Protein AF-A0A4Q5KWT0-F1 (afdb_monomer_lite)

Secondary structure (DSSP, 8-state):
----HHHHHHHHHHHHHHHHHHHHH-THHHHHHHHHHHHHHHHHHHHHHHHTSGGG-SHHHHHHHHHHHHHHHHHHHHH--

Organism: NCBI:txid511998

pLDDT: mean 86.15, std 7.91, range [52.0, 94.19]

Structure (mmCIF, N/CA/C/O backbone):
data_AF-A0A4Q5KWT0-F1
#
_entry.id   AF-A0A4Q5KWT0-F1
#
loop_
_atom_site.group_PDB
_atom_site.id
_atom_site.type_symbol
_atom_site.label_atom_id
_atom_site.label_alt_id
_atom_site.label_comp_id
_atom_site.label_asym_id
_atom_site.label_entity_id
_atom_site.label_seq_id
_atom_site.pdbx_PDB_ins_code
_atom_site.Cartn_x
_atom_site.Cartn_y
_atom_site.Cartn_z
_atom_site.occupancy
_atom_site.B_iso_or_equiv
_atom_site.auth_seq_id
_atom_site.auth_comp_id
_atom_site.auth_asym_id
_atom_site.auth_atom_id
_atom_site.pdbx_PDB_model_num
ATOM 1 N N . MET A 1 1 ? -2.565 -1.139 -22.620 1.00 52.56 1 MET A N 1
ATOM 2 C CA . MET A 1 1 ? -2.937 0.116 -21.930 1.00 52.56 1 MET A CA 1
ATOM 3 C C . MET A 1 1 ? -1.743 0.540 -21.085 1.00 52.56 1 MET A C 1
ATOM 5 O O . MET A 1 1 ? -1.210 -0.317 -20.393 1.00 52.56 1 MET A O 1
ATOM 9 N N . LYS A 1 2 ? -1.250 1.779 -21.201 1.00 78.75 2 LYS A N 1
ATOM 10 C CA . LYS A 1 2 ? -0.120 2.251 -20.383 1.00 78.75 2 LYS A CA 1
ATOM 11 C C . LYS A 1 2 ? -0.678 2.676 -19.025 1.00 78.75 2 LYS A C 1
ATOM 13 O O . LYS A 1 2 ? -1.557 3.529 -18.988 1.00 78.75 2 LYS A O 1
ATOM 18 N N . ILE A 1 3 ? -0.237 2.034 -17.950 1.00 81.38 3 ILE A N 1
ATOM 19 C CA . ILE A 1 3 ? -0.666 2.375 -16.592 1.00 81.38 3 ILE A CA 1
ATOM 20 C C . ILE A 1 3 ? 0.046 3.666 -16.183 1.00 81.38 3 ILE A C 1
ATOM 22 O O . ILE A 1 3 ? 1.265 3.774 -16.330 1.00 81.38 3 ILE A O 1
ATOM 26 N N . ASP A 1 4 ? -0.713 4.651 -15.703 1.00 88.75 4 ASP A N 1
ATOM 27 C CA . ASP A 1 4 ? -0.155 5.864 -15.109 1.00 88.75 4 ASP A CA 1
ATOM 28 C C . ASP A 1 4 ? 0.168 5.599 -13.635 1.00 88.75 4 ASP A C 1
ATOM 30 O O . ASP A 1 4 ? -0.675 5.721 -12.743 1.00 88.75 4 ASP A O 1
ATOM 34 N N . TYR A 1 5 ? 1.408 5.180 -13.394 1.00 88.44 5 TYR A N 1
ATOM 35 C CA . TYR A 1 5 ? 1.893 4.837 -12.061 1.00 88.44 5 TYR A CA 1
ATOM 36 C C . TYR A 1 5 ? 1.943 6.043 -11.113 1.00 88.44 5 TYR A C 1
ATOM 38 O O . TYR A 1 5 ? 1.772 5.871 -9.908 1.00 88.44 5 TYR A O 1
ATOM 46 N N . VAL A 1 6 ? 2.134 7.260 -11.637 1.00 87.75 6 VAL A N 1
ATOM 47 C CA . VAL A 1 6 ? 2.139 8.487 -10.824 1.00 87.75 6 VAL A CA 1
ATOM 48 C C . VAL A 1 6 ? 0.727 8.808 -10.355 1.00 87.75 6 VAL A C 1
ATOM 50 O O . VAL A 1 6 ? 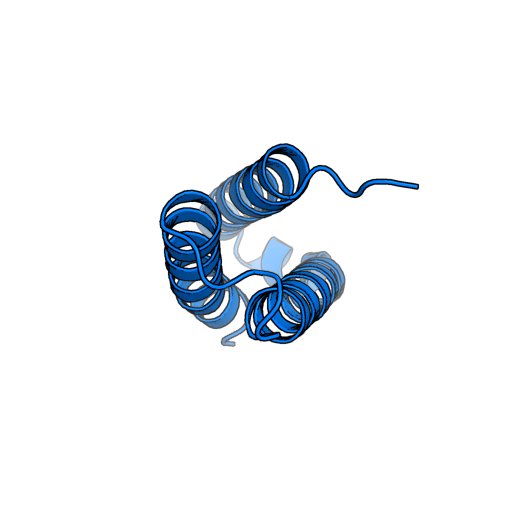0.513 9.118 -9.185 1.00 87.75 6 VAL A O 1
ATOM 53 N N . PHE A 1 7 ? -0.254 8.703 -11.248 1.00 89.56 7 PHE A N 1
ATOM 54 C CA . PHE A 1 7 ? -1.649 8.871 -10.867 1.00 89.56 7 PHE A CA 1
ATOM 55 C C . PHE A 1 7 ? -2.070 7.831 -9.822 1.00 89.56 7 PHE A C 1
ATOM 57 O O . PHE A 1 7 ? -2.648 8.185 -8.794 1.00 89.56 7 PHE A O 1
ATOM 64 N N . LEU A 1 8 ? -1.738 6.558 -10.057 1.00 89.06 8 LEU A N 1
ATOM 65 C CA . LEU A 1 8 ? -2.142 5.463 -9.180 1.00 89.06 8 LEU A CA 1
ATOM 66 C C . LEU A 1 8 ? -1.554 5.605 -7.770 1.00 89.06 8 LEU A C 1
ATOM 68 O O . LEU A 1 8 ? -2.285 5.468 -6.791 1.00 89.06 8 LEU A O 1
ATOM 72 N N . ILE A 1 9 ? -0.266 5.940 -7.652 1.00 89.25 9 ILE A N 1
ATOM 73 C CA . ILE A 1 9 ? 0.376 6.073 -6.341 1.00 89.25 9 ILE A CA 1
ATOM 74 C C . ILE A 1 9 ? -0.162 7.259 -5.542 1.00 89.25 9 ILE A C 1
ATOM 76 O O . ILE A 1 9 ? -0.345 7.148 -4.333 1.00 89.25 9 ILE A O 1
ATOM 80 N N . ASN A 1 10 ? -0.477 8.370 -6.216 1.00 88.62 10 ASN A N 1
ATOM 81 C CA . ASN A 1 10 ? -1.091 9.519 -5.561 1.00 88.62 10 ASN A CA 1
ATOM 82 C C . ASN A 1 10 ? -2.481 9.146 -5.022 1.00 88.62 10 ASN A C 1
ATOM 84 O O . ASN A 1 10 ? -2.799 9.489 -3.893 1.00 88.62 10 ASN A O 1
ATOM 88 N N . LYS A 1 11 ? -3.272 8.356 -5.764 1.00 91.25 11 LYS A N 1
ATOM 89 C CA . LYS A 1 11 ? -4.583 7.886 -5.284 1.00 91.25 11 LYS A CA 1
ATOM 90 C C . LYS A 1 11 ? -4.507 6.949 -4.086 1.00 91.25 11 LYS A C 1
ATOM 92 O O . LYS A 1 11 ? -5.363 7.037 -3.211 1.00 91.25 11 LYS A O 1
ATOM 97 N N . ILE A 1 12 ? -3.496 6.085 -4.029 1.00 89.56 12 ILE A N 1
ATOM 98 C CA . ILE A 1 12 ? -3.258 5.245 -2.847 1.00 89.56 12 ILE A CA 1
ATOM 99 C C . ILE A 1 12 ? -2.876 6.126 -1.655 1.00 89.56 12 ILE A C 1
ATOM 101 O O . ILE A 1 12 ? -3.429 5.947 -0.575 1.00 89.56 12 ILE A O 1
ATOM 105 N N . SER A 1 13 ? -1.990 7.105 -1.862 1.00 89.19 13 SER A N 1
ATOM 106 C CA . SER A 1 13 ? -1.581 8.055 -0.821 1.00 89.19 13 SER A CA 1
ATOM 107 C C . SER A 1 13 ? -2.764 8.832 -0.250 1.00 89.19 13 SER A C 1
ATOM 109 O O . SER A 1 13 ? -2.967 8.803 0.962 1.00 89.19 13 SER A O 1
ATOM 111 N N . ASP A 1 14 ? -3.584 9.441 -1.113 1.00 91.44 14 ASP A N 1
ATOM 112 C CA . ASP A 1 14 ? -4.783 10.186 -0.710 1.00 91.44 14 ASP A CA 1
ATOM 113 C C . ASP A 1 14 ? -5.716 9.304 0.144 1.00 91.44 14 ASP A C 1
ATOM 115 O O . ASP A 1 14 ? -6.225 9.728 1.182 1.00 91.44 14 ASP A O 1
ATOM 119 N N . ALA A 1 15 ? -5.928 8.049 -0.271 1.00 90.62 15 ALA A N 1
ATOM 120 C CA . ALA A 1 15 ? -6.783 7.113 0.451 1.00 90.62 15 ALA A CA 1
ATOM 121 C C . ALA A 1 15 ? -6.217 6.752 1.834 1.00 90.62 15 ALA A C 1
ATOM 123 O O . ALA A 1 15 ? -6.967 6.730 2.811 1.00 90.62 15 ALA A O 1
ATOM 124 N N . CYS A 1 16 ? -4.907 6.510 1.937 1.00 88.69 16 CYS A N 1
ATOM 125 C CA . CYS A 1 16 ? -4.242 6.243 3.213 1.00 88.69 16 CYS A CA 1
ATOM 126 C C . CYS A 1 16 ? -4.355 7.432 4.178 1.00 88.69 16 CYS A C 1
ATOM 128 O O . CYS A 1 16 ? -4.631 7.229 5.359 1.00 88.69 16 CYS A O 1
ATOM 130 N N . GLU A 1 17 ? -4.176 8.663 3.692 1.00 90.25 17 GLU A N 1
ATOM 131 C CA . GLU A 1 17 ? -4.298 9.878 4.510 1.00 90.25 17 GLU A CA 1
ATOM 132 C C . GLU A 1 17 ? -5.723 10.073 5.040 1.00 90.25 17 GLU A C 1
ATOM 134 O O . GLU A 1 17 ? -5.911 10.341 6.229 1.00 90.25 17 GLU A O 1
ATOM 139 N N . ILE A 1 18 ? -6.733 9.873 4.187 1.00 89.06 18 ILE A N 1
ATOM 140 C CA . ILE A 1 18 ? -8.145 9.957 4.583 1.00 89.06 18 ILE A CA 1
ATOM 141 C C . ILE A 1 18 ? -8.481 8.889 5.629 1.00 89.06 18 ILE A C 1
ATOM 143 O O . ILE A 1 18 ? -9.124 9.198 6.633 1.00 89.06 18 ILE A O 1
ATOM 147 N N . LEU A 1 19 ? -8.039 7.645 5.419 1.00 87.38 19 LEU A N 1
ATOM 148 C CA . LEU A 1 19 ? -8.272 6.548 6.362 1.00 87.38 19 LEU A CA 1
ATOM 149 C C . LEU A 1 19 ? -7.600 6.812 7.709 1.00 87.38 19 LEU A C 1
ATOM 151 O O . LEU A 1 19 ? -8.245 6.655 8.744 1.00 87.38 19 LEU A O 1
ATOM 155 N N . LYS A 1 20 ? -6.346 7.278 7.698 1.00 86.38 20 LYS A N 1
ATOM 156 C CA . LYS A 1 20 ? -5.625 7.658 8.915 1.00 86.38 20 LYS A CA 1
ATOM 157 C C . LYS A 1 20 ? -6.386 8.721 9.698 1.00 86.38 20 LYS A C 1
ATOM 159 O O . LYS A 1 20 ? -6.654 8.533 10.881 1.00 86.38 20 LYS A O 1
ATOM 164 N N . PHE A 1 21 ? -6.797 9.796 9.027 1.00 87.00 21 PHE A N 1
ATOM 165 C CA . PHE A 1 21 ? -7.580 10.852 9.659 1.00 87.00 21 PHE A CA 1
ATOM 166 C C . PHE A 1 21 ? -8.899 10.322 10.238 1.00 87.00 21 PHE A C 1
ATOM 168 O O . PHE A 1 21 ? -9.251 10.650 11.369 1.00 87.00 21 PHE A O 1
ATOM 175 N N . ALA A 1 22 ? -9.630 9.492 9.489 1.00 84.62 22 ALA A N 1
ATOM 176 C CA . ALA A 1 22 ? -10.898 8.930 9.945 1.00 84.62 22 ALA A CA 1
ATOM 177 C C . ALA A 1 22 ? -10.721 8.069 11.207 1.00 84.62 22 ALA A C 1
ATOM 179 O O . ALA A 1 22 ? -11.465 8.239 12.171 1.00 84.62 22 ALA A O 1
ATOM 180 N N . MET A 1 23 ? -9.701 7.208 11.234 1.00 83.25 23 MET A N 1
ATOM 181 C CA . MET A 1 23 ? -9.389 6.350 12.381 1.00 83.25 23 MET A CA 1
ATOM 182 C C . MET A 1 23 ? -8.927 7.135 13.615 1.00 83.25 23 MET A C 1
ATOM 184 O O . MET A 1 23 ? -9.256 6.758 14.736 1.00 83.25 23 MET A O 1
ATOM 188 N N . GLU A 1 24 ? -8.206 8.246 13.430 1.00 85.25 24 GLU A N 1
ATOM 189 C CA . GLU A 1 24 ? -7.840 9.155 14.527 1.00 85.25 24 GLU A CA 1
ATOM 190 C C . GLU A 1 24 ? -9.065 9.841 15.159 1.00 85.25 24 GLU A C 1
ATOM 192 O O . GLU A 1 24 ? -9.015 10.241 16.324 1.00 85.25 24 GLU A O 1
ATOM 197 N N . LYS A 1 25 ? -10.162 10.010 14.406 1.00 88.00 25 LYS A N 1
ATOM 198 C CA . LYS A 1 25 ? -11.411 10.614 14.904 1.00 88.00 25 LYS A CA 1
ATOM 199 C C . LYS A 1 25 ? -12.376 9.603 15.499 1.00 88.00 25 LYS A C 1
ATOM 201 O O . LYS A 1 25 ? -13.062 9.937 16.463 1.00 88.00 25 LYS A O 1
ATOM 206 N N . ASP A 1 26 ? -12.425 8.403 14.941 1.00 84.75 26 ASP A N 1
ATOM 207 C CA . ASP A 1 26 ? -13.254 7.312 15.432 1.00 84.75 26 ASP A CA 1
ATOM 208 C C . ASP A 1 26 ? -12.536 5.969 15.209 1.00 84.75 26 ASP A C 1
ATOM 210 O O . ASP A 1 26 ? -12.544 5.433 14.096 1.00 84.75 26 ASP A O 1
ATOM 214 N N . PRO A 1 27 ? -11.932 5.391 16.264 1.00 77.50 27 PRO A N 1
ATOM 215 C CA . PRO A 1 27 ? -11.240 4.110 16.176 1.00 77.50 27 PRO A CA 1
ATOM 216 C C . PRO A 1 27 ? -12.129 2.948 15.707 1.00 77.50 27 PRO A C 1
ATOM 218 O O . PRO A 1 27 ? -11.616 1.990 15.135 1.00 77.50 27 PRO A O 1
ATOM 221 N N . LEU A 1 28 ? -13.458 3.017 15.882 1.00 79.38 28 LEU A N 1
ATOM 222 C CA . LEU A 1 28 ? -14.376 1.972 15.403 1.00 79.38 28 LEU A CA 1
ATOM 223 C C . LEU A 1 28 ? -14.479 1.950 13.871 1.00 79.38 28 LEU A C 1
ATOM 225 O O . LEU A 1 28 ? -14.862 0.933 13.288 1.00 79.38 28 LEU A O 1
ATOM 229 N N . LEU A 1 29 ? -14.090 3.037 13.196 1.00 75.56 29 LEU A N 1
ATOM 230 C CA . LEU A 1 29 ? -14.004 3.065 11.740 1.00 75.56 29 LEU A CA 1
ATOM 231 C C . LEU A 1 29 ? -12.881 2.173 11.207 1.00 75.56 29 LEU A C 1
ATOM 233 O O . LEU A 1 29 ? -12.976 1.765 10.053 1.00 75.56 29 LEU A O 1
ATOM 237 N N . LEU A 1 30 ? -11.870 1.807 12.003 1.00 68.12 30 LEU A N 1
ATOM 238 C CA . LEU A 1 30 ? -10.857 0.837 11.574 1.00 68.12 30 LEU A CA 1
ATOM 239 C C . LEU A 1 30 ? -11.495 -0.521 11.249 1.00 68.12 30 LEU A C 1
ATOM 241 O O . LEU A 1 30 ? -11.296 -1.058 10.159 1.00 68.12 30 LEU A O 1
ATOM 245 N N . VAL A 1 31 ? -12.342 -1.025 12.149 1.00 71.50 31 VAL A N 1
ATOM 246 C CA . VAL A 1 31 ? -13.055 -2.300 11.972 1.00 71.50 31 VAL A CA 1
ATOM 247 C C . VAL A 1 31 ? -13.900 -2.273 10.696 1.00 71.50 31 VAL A C 1
ATOM 249 O O . VAL A 1 31 ? -13.901 -3.231 9.923 1.00 71.50 31 VAL A O 1
ATOM 252 N N . ASN A 1 32 ? -14.550 -1.139 10.425 1.00 76.44 32 ASN A N 1
ATOM 253 C CA . ASN A 1 32 ? -15.389 -0.951 9.241 1.00 76.44 32 ASN A CA 1
ATOM 254 C C . ASN A 1 32 ? -14.589 -0.769 7.939 1.00 76.44 32 ASN A C 1
ATOM 256 O O . ASN A 1 32 ? -15.128 -0.998 6.859 1.00 76.44 32 ASN A O 1
ATOM 260 N N . ASN A 1 33 ? -13.315 -0.374 8.020 1.00 80.31 33 ASN A N 1
ATOM 261 C CA . ASN A 1 33 ? -12.462 -0.102 6.858 1.00 80.31 33 ASN A CA 1
ATOM 262 C C . ASN A 1 33 ? -11.347 -1.139 6.650 1.00 80.31 33 ASN A C 1
ATOM 264 O O . ASN A 1 33 ? -10.534 -0.987 5.737 1.00 80.31 33 ASN A O 1
ATOM 268 N N . LYS A 1 34 ? -11.325 -2.227 7.428 1.00 83.56 34 LYS A N 1
ATOM 269 C CA . LYS A 1 34 ? -10.314 -3.292 7.331 1.00 83.56 34 LYS A CA 1
ATOM 270 C C . LYS A 1 34 ? -10.156 -3.852 5.914 1.00 83.56 34 LYS A C 1
ATOM 272 O O . LYS A 1 34 ? -9.040 -4.062 5.446 1.00 83.56 34 LYS A O 1
ATOM 277 N N . GLU A 1 35 ? -11.264 -4.042 5.196 1.00 88.12 35 GLU A N 1
ATOM 278 C CA . GLU A 1 35 ? -11.237 -4.503 3.802 1.00 88.12 35 GLU A CA 1
ATOM 279 C C . GLU A 1 35 ? -10.603 -3.468 2.856 1.00 88.12 35 GLU A C 1
ATOM 281 O O . GLU A 1 35 ? -9.886 -3.833 1.924 1.00 88.12 35 GLU A O 1
ATOM 286 N N . ALA A 1 36 ? -10.825 -2.172 3.096 1.00 88.44 36 ALA A N 1
ATOM 287 C CA . ALA A 1 36 ? -10.212 -1.109 2.305 1.00 88.44 36 ALA A CA 1
ATOM 288 C C . ALA A 1 36 ? -8.694 -1.055 2.529 1.00 88.44 36 ALA A C 1
ATOM 290 O O . ALA A 1 36 ? -7.940 -0.973 1.560 1.00 88.44 36 ALA A O 1
ATOM 291 N N . VAL A 1 37 ? -8.243 -1.183 3.783 1.00 88.44 37 VAL A N 1
ATOM 292 C CA . VAL A 1 37 ? -6.813 -1.258 4.128 1.00 88.44 37 VAL A CA 1
ATOM 293 C C . VAL A 1 37 ? -6.153 -2.467 3.455 1.00 88.44 37 VAL A C 1
ATOM 295 O O . VAL A 1 37 ? -5.090 -2.322 2.851 1.00 88.44 37 VAL A O 1
ATOM 298 N N . LEU A 1 38 ? -6.801 -3.638 3.465 1.00 89.50 38 LEU A N 1
ATOM 299 C CA . LEU A 1 38 ? -6.317 -4.829 2.754 1.00 89.50 38 LEU A CA 1
ATOM 300 C C . LEU A 1 38 ? -6.192 -4.591 1.243 1.00 89.50 38 LEU A C 1
ATOM 302 O O . LEU A 1 38 ? -5.126 -4.820 0.678 1.00 89.50 38 LEU A O 1
ATOM 306 N N . LYS A 1 39 ? -7.228 -4.049 0.589 1.00 91.69 39 LYS A N 1
ATOM 307 C CA . LYS A 1 39 ? -7.195 -3.754 -0.857 1.00 91.69 39 LYS A CA 1
ATOM 308 C C . LYS A 1 39 ? -6.091 -2.764 -1.233 1.00 91.69 39 LYS A C 1
ATOM 310 O O . LYS A 1 39 ? -5.443 -2.933 -2.265 1.00 91.69 39 LYS A O 1
ATOM 315 N N . LEU A 1 40 ? -5.866 -1.736 -0.413 1.00 92.50 40 LEU A N 1
ATOM 316 C CA . LEU A 1 40 ? -4.776 -0.779 -0.622 1.00 92.50 40 LEU A CA 1
ATOM 317 C C . LEU A 1 40 ? -3.402 -1.434 -0.424 1.00 92.50 40 LEU A C 1
ATOM 319 O O . LEU A 1 40 ? -2.472 -1.134 -1.174 1.00 92.50 40 LEU A O 1
ATOM 323 N N . THR A 1 41 ? -3.289 -2.360 0.530 1.00 91.31 41 THR A N 1
ATOM 324 C CA . THR A 1 41 ? -2.074 -3.153 0.773 1.00 91.31 41 THR A CA 1
ATOM 325 C C . THR A 1 41 ? -1.745 -4.039 -0.422 1.00 91.31 41 THR A C 1
ATOM 327 O O . THR A 1 41 ? -0.633 -3.964 -0.944 1.00 91.31 41 THR A O 1
ATOM 330 N N . ASP A 1 42 ? -2.719 -4.802 -0.918 1.00 92.75 42 ASP A N 1
ATOM 331 C CA . ASP A 1 42 ? -2.554 -5.671 -2.087 1.00 92.75 42 ASP A CA 1
ATOM 332 C C . ASP A 1 42 ? -2.157 -4.871 -3.334 1.00 92.75 42 ASP A C 1
ATOM 334 O O . ASP A 1 42 ? -1.251 -5.258 -4.079 1.00 92.75 42 ASP A O 1
ATOM 338 N N . LEU A 1 43 ? -2.790 -3.712 -3.540 1.00 92.69 43 LEU A N 1
ATOM 339 C CA . LEU A 1 43 ? -2.478 -2.820 -4.652 1.00 92.69 43 LEU A CA 1
ATOM 340 C C . LEU A 1 43 ? -1.055 -2.248 -4.552 1.00 92.69 43 LEU A C 1
ATOM 342 O O . LEU A 1 43 ? -0.330 -2.221 -5.551 1.00 92.69 43 LEU A O 1
ATOM 346 N N . ASN A 1 44 ? -0.632 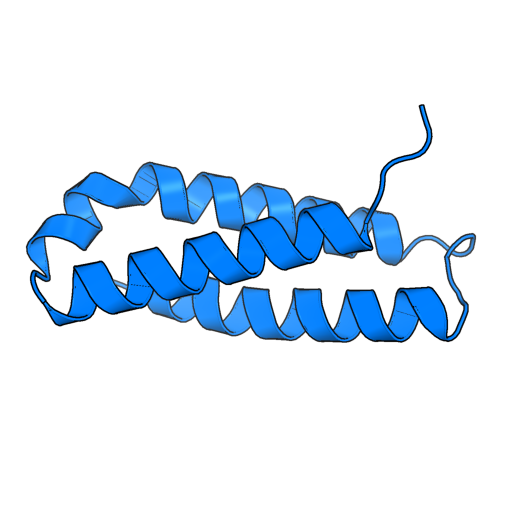-1.814 -3.362 1.00 93.44 44 ASN A N 1
ATOM 347 C CA . ASN A 1 44 ? 0.720 -1.304 -3.141 1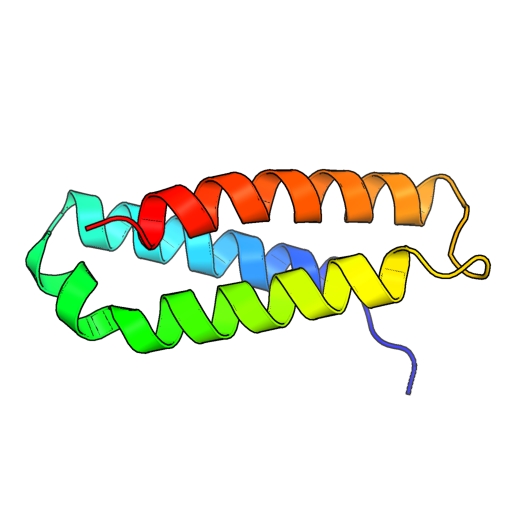.00 93.44 44 ASN A CA 1
ATOM 348 C C . ASN A 1 44 ? 1.778 -2.413 -3.299 1.00 93.44 44 ASN A C 1
ATOM 350 O O . ASN A 1 44 ? 2.840 -2.183 -3.876 1.00 93.44 44 ASN A O 1
ATOM 354 N N . PHE A 1 45 ? 1.475 -3.637 -2.863 1.00 93.31 45 PHE A N 1
ATOM 355 C CA . PHE A 1 45 ? 2.354 -4.791 -3.046 1.00 93.31 45 PHE A CA 1
ATOM 356 C C . PHE A 1 45 ? 2.511 -5.165 -4.524 1.00 93.31 45 PHE A C 1
ATOM 358 O O . PHE A 1 45 ? 3.628 -5.377 -5.005 1.00 93.31 45 PHE A O 1
ATOM 365 N N . TRP A 1 46 ? 1.406 -5.181 -5.274 1.00 94.19 46 TRP A N 1
ATOM 366 C CA . TRP A 1 46 ? 1.444 -5.365 -6.722 1.00 94.19 46 TRP A CA 1
ATOM 367 C C . TRP A 1 46 ? 2.303 -4.290 -7.406 1.00 94.19 46 TRP A C 1
ATOM 369 O O . TRP A 1 46 ? 3.131 -4.630 -8.250 1.00 94.19 46 TRP A O 1
ATOM 379 N N . LEU A 1 47 ? 2.180 -3.019 -7.001 1.00 92.56 47 LEU A N 1
ATOM 380 C CA . LEU A 1 47 ? 2.993 -1.920 -7.533 1.00 92.56 47 LEU A CA 1
ATOM 381 C C . LEU A 1 47 ? 4.490 -2.111 -7.287 1.00 92.56 47 LEU A C 1
ATOM 383 O O . LEU A 1 47 ? 5.283 -1.906 -8.203 1.00 92.56 47 LEU A O 1
ATOM 387 N N . ILE A 1 48 ? 4.882 -2.509 -6.075 1.00 92.88 48 ILE A N 1
ATOM 388 C CA . ILE A 1 48 ? 6.286 -2.793 -5.747 1.00 92.88 48 ILE A CA 1
ATOM 389 C C . ILE A 1 48 ? 6.816 -3.907 -6.654 1.00 92.88 48 ILE A C 1
ATOM 391 O O . ILE A 1 48 ? 7.863 -3.754 -7.284 1.00 92.88 48 ILE A O 1
ATOM 395 N N . ASN A 1 49 ? 6.070 -5.005 -6.784 1.00 93.31 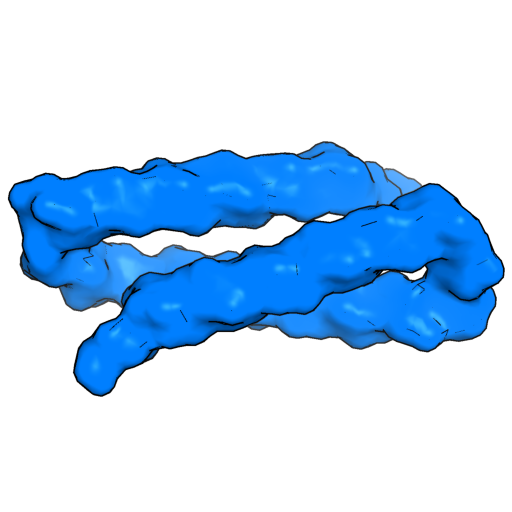49 ASN A N 1
ATOM 396 C CA . ASN A 1 49 ? 6.464 -6.118 -7.646 1.00 93.31 49 ASN A CA 1
ATOM 397 C C . ASN A 1 49 ? 6.571 -5.699 -9.116 1.00 93.31 49 ASN A C 1
ATOM 399 O O . ASN A 1 49 ? 7.544 -6.053 -9.784 1.00 93.31 49 ASN A O 1
ATOM 403 N N . GLU A 1 50 ? 5.619 -4.916 -9.623 1.00 91.44 50 GLU A N 1
ATOM 404 C CA . GLU A 1 50 ? 5.650 -4.413 -10.995 1.00 91.44 50 GLU A CA 1
ATOM 405 C C . GLU A 1 50 ? 6.872 -3.517 -11.236 1.00 91.44 50 GLU A C 1
ATOM 407 O O . GLU A 1 50 ? 7.634 -3.769 -12.168 1.00 91.44 50 GLU A O 1
ATOM 412 N N . LEU A 1 51 ? 7.113 -2.533 -10.363 1.00 90.31 51 LEU A N 1
ATOM 413 C CA . LEU A 1 51 ? 8.209 -1.564 -10.485 1.00 90.31 51 LEU A CA 1
ATOM 414 C C . LEU A 1 51 ? 9.596 -2.164 -10.211 1.00 90.31 51 LEU A C 1
ATOM 416 O O . LEU A 1 51 ? 10.600 -1.572 -10.596 1.00 90.31 51 LEU A O 1
ATOM 420 N N . SER A 1 52 ? 9.671 -3.345 -9.590 1.00 90.44 52 SER A N 1
ATOM 421 C CA . SER A 1 52 ? 10.928 -4.082 -9.404 1.00 90.44 52 SER A CA 1
ATOM 422 C C . SER A 1 52 ? 11.479 -4.701 -10.696 1.00 90.44 52 SER A C 1
ATOM 424 O O . SER A 1 52 ? 12.643 -5.106 -10.747 1.00 90.44 52 SER A O 1
ATOM 426 N N . LYS A 1 53 ? 10.665 -4.785 -11.759 1.00 91.81 53 LYS A N 1
ATOM 427 C CA . LYS A 1 53 ? 11.087 -5.384 -13.029 1.00 91.81 53 LYS A CA 1
ATOM 428 C C . LYS A 1 53 ? 12.191 -4.542 -13.692 1.00 91.81 53 LYS A C 1
ATOM 430 O O . LYS A 1 53 ? 12.102 -3.313 -13.692 1.00 91.81 53 LYS A O 1
ATOM 435 N N . PRO A 1 54 ? 13.176 -5.167 -14.373 1.00 88.44 54 PRO A N 1
ATOM 436 C CA . PRO A 1 54 ? 14.319 -4.455 -14.964 1.00 88.44 54 PRO A CA 1
ATOM 437 C C . PRO A 1 54 ? 13.945 -3.321 -15.928 1.00 88.44 54 PRO A C 1
ATOM 439 O O . PRO A 1 54 ? 14.662 -2.329 -16.030 1.00 88.44 54 PRO A O 1
ATOM 442 N N . ILE A 1 55 ? 12.802 -3.447 -16.610 1.00 87.56 55 ILE A N 1
ATOM 443 C CA . ILE A 1 55 ? 12.286 -2.454 -17.566 1.00 87.56 55 ILE A CA 1
ATOM 444 C C . ILE A 1 55 ? 11.948 -1.097 -16.924 1.00 87.56 55 ILE A C 1
ATOM 446 O O . ILE A 1 55 ? 11.835 -0.101 -17.635 1.00 87.56 55 ILE A O 1
ATOM 450 N N . TYR A 1 56 ? 11.815 -1.046 -15.597 1.00 84.88 56 TYR A N 1
ATOM 451 C CA . TYR A 1 56 ? 11.527 0.166 -14.833 1.00 84.88 56 TYR A CA 1
ATOM 452 C C . TYR A 1 56 ? 12.746 0.670 -14.042 1.00 84.88 56 TYR A C 1
ATOM 454 O O . TYR A 1 56 ? 12.605 1.519 -13.171 1.00 84.88 56 TYR A O 1
ATOM 462 N N . ASN A 1 57 ? 13.965 0.210 -14.341 1.00 83.06 57 ASN A N 1
ATOM 463 C CA . ASN A 1 57 ? 15.178 0.666 -13.654 1.00 83.06 57 ASN A CA 1
ATOM 464 C C . ASN A 1 57 ? 15.666 2.038 -14.166 1.00 83.06 57 ASN A C 1
ATOM 466 O O . ASN A 1 57 ? 16.715 2.152 -14.798 1.00 83.06 57 ASN A O 1
ATOM 470 N N . ASN A 1 58 ? 14.888 3.093 -13.918 1.00 89.31 58 ASN A N 1
ATOM 471 C CA . ASN A 1 58 ? 15.282 4.480 -14.167 1.00 89.31 58 ASN A CA 1
ATOM 472 C C . ASN A 1 58 ? 14.907 5.389 -12.984 1.00 89.31 58 ASN A C 1
ATOM 474 O O . ASN A 1 58 ? 14.113 5.011 -12.123 1.00 89.31 58 ASN A O 1
ATOM 478 N N . GLU A 1 59 ? 15.475 6.596 -12.944 1.00 86.81 59 GLU A N 1
ATOM 479 C CA . GLU A 1 59 ? 15.287 7.540 -11.829 1.00 86.81 59 GLU A CA 1
ATOM 480 C C . GLU A 1 59 ? 13.817 7.903 -11.571 1.00 86.81 59 GLU A C 1
ATOM 482 O O . GLU A 1 59 ? 13.402 8.031 -10.420 1.00 86.81 59 GLU A O 1
ATOM 487 N N . HIS A 1 60 ? 12.999 7.992 -12.624 1.00 86.50 60 HIS A N 1
ATOM 488 C CA . HIS A 1 60 ? 11.574 8.283 -12.483 1.00 86.50 60 HIS A CA 1
ATOM 489 C C . HIS A 1 60 ? 10.852 7.196 -11.673 1.00 86.50 60 HIS A C 1
ATOM 491 O O . HIS A 1 60 ? 10.175 7.497 -10.689 1.00 86.50 60 HIS A O 1
ATOM 497 N N . TYR A 1 61 ? 11.035 5.925 -12.032 1.00 87.19 61 TYR A N 1
ATOM 498 C CA . TYR A 1 61 ? 10.384 4.813 -11.338 1.00 87.19 61 TYR A CA 1
ATOM 499 C C . TYR A 1 61 ? 11.014 4.497 -9.980 1.00 87.19 61 TYR A C 1
ATOM 501 O O . TYR A 1 61 ? 10.300 4.044 -9.090 1.00 87.19 61 TYR A O 1
ATOM 509 N N . LYS A 1 62 ? 12.301 4.801 -9.763 1.00 88.88 62 LYS A N 1
ATOM 510 C CA . LYS A 1 62 ? 12.911 4.732 -8.422 1.00 88.88 62 LYS A CA 1
ATOM 511 C C . LYS A 1 62 ? 12.218 5.670 -7.432 1.00 88.88 62 LYS A C 1
ATOM 513 O O . LYS A 1 62 ? 11.955 5.272 -6.299 1.00 88.88 62 LYS A O 1
ATOM 518 N N . GLY A 1 63 ? 11.864 6.885 -7.863 1.00 88.81 63 GLY A N 1
ATOM 519 C CA . GLY A 1 63 ? 11.093 7.820 -7.038 1.00 88.81 63 GLY A CA 1
ATOM 520 C C . G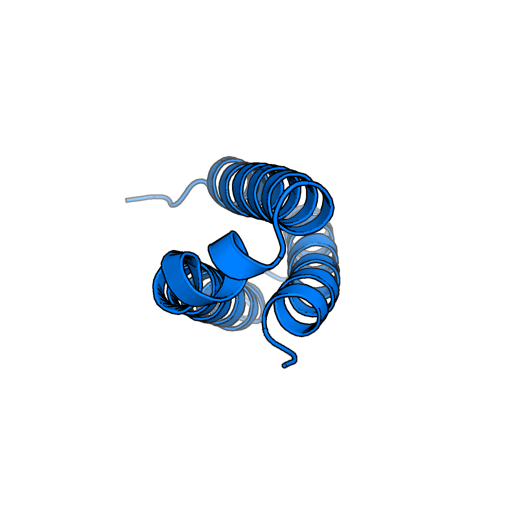LY A 1 63 ? 9.703 7.284 -6.679 1.00 88.81 63 GLY A C 1
ATOM 521 O O . GLY A 1 63 ? 9.263 7.400 -5.536 1.00 88.81 63 GLY A O 1
ATOM 522 N N . ILE A 1 64 ? 9.029 6.636 -7.634 1.00 89.69 64 ILE A N 1
ATOM 523 C CA . ILE A 1 64 ? 7.728 5.989 -7.404 1.00 89.69 64 ILE A CA 1
ATOM 524 C C . ILE A 1 64 ? 7.885 4.796 -6.450 1.00 89.69 64 ILE A C 1
ATOM 526 O O . ILE A 1 64 ? 7.133 4.682 -5.489 1.00 89.69 64 ILE A O 1
ATOM 530 N N . MET A 1 65 ? 8.907 3.962 -6.641 1.00 91.62 65 MET A N 1
ATOM 531 C CA . MET A 1 65 ? 9.208 2.835 -5.758 1.00 91.62 65 MET A CA 1
ATOM 532 C C . MET A 1 65 ? 9.456 3.287 -4.312 1.00 91.62 65 MET A C 1
ATOM 534 O O . MET A 1 65 ? 8.923 2.691 -3.379 1.00 91.62 65 MET A O 1
ATOM 538 N N . SER A 1 66 ? 10.207 4.375 -4.109 1.00 91.31 66 SER A N 1
ATOM 539 C CA . SER A 1 66 ? 10.428 4.944 -2.773 1.00 91.31 66 SER A CA 1
ATOM 540 C C . SER A 1 66 ? 9.115 5.360 -2.099 1.00 91.31 66 SER A C 1
ATOM 542 O O . SER A 1 66 ? 8.911 5.070 -0.920 1.00 91.31 66 SER A O 1
ATOM 544 N N . LYS A 1 67 ? 8.184 5.958 -2.851 1.00 90.62 67 LYS A N 1
ATOM 545 C CA . LYS A 1 67 ? 6.839 6.264 -2.346 1.00 90.62 67 LYS A CA 1
ATOM 546 C C . LYS A 1 67 ? 6.048 4.998 -1.999 1.00 90.62 67 LYS A C 1
ATOM 548 O O . LYS A 1 67 ? 5.423 4.976 -0.945 1.00 90.62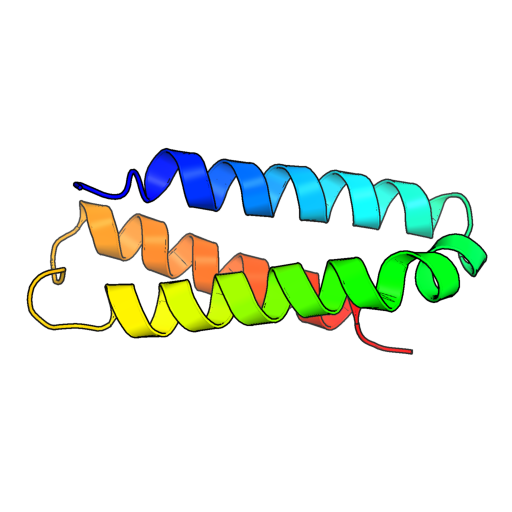 67 LYS A O 1
ATOM 553 N N . CYS A 1 68 ? 6.105 3.940 -2.816 1.00 91.81 68 CYS A N 1
ATOM 554 C CA . CYS A 1 68 ? 5.422 2.673 -2.515 1.00 91.81 68 CYS A CA 1
ATOM 555 C C . CYS A 1 68 ? 5.931 2.057 -1.204 1.00 91.81 68 CYS A C 1
ATOM 557 O O . CYS A 1 68 ? 5.148 1.555 -0.399 1.00 91.81 68 CYS A O 1
ATOM 559 N N . ILE A 1 69 ? 7.245 2.118 -0.966 1.00 90.75 69 ILE A N 1
ATOM 560 C CA . ILE A 1 69 ? 7.860 1.633 0.276 1.00 90.75 69 ILE A CA 1
ATOM 561 C C . ILE A 1 69 ? 7.341 2.432 1.480 1.00 90.75 69 ILE A C 1
ATOM 563 O O . ILE A 1 69 ? 6.950 1.830 2.478 1.00 90.75 69 ILE A O 1
ATOM 567 N N . ASN A 1 70 ? 7.259 3.762 1.376 1.00 90.19 70 ASN A N 1
ATOM 568 C CA . ASN A 1 70 ? 6.708 4.605 2.445 1.00 90.19 70 ASN A CA 1
ATOM 569 C C . ASN A 1 70 ? 5.220 4.319 2.701 1.00 90.19 70 ASN A C 1
ATOM 571 O O . ASN A 1 70 ? 4.804 4.206 3.853 1.00 90.19 70 ASN A O 1
ATOM 575 N N . LEU A 1 71 ? 4.428 4.132 1.640 1.00 90.19 71 LEU A N 1
ATOM 576 C CA . LEU A 1 71 ? 3.019 3.742 1.756 1.00 90.19 71 LEU A CA 1
ATOM 577 C C . LEU A 1 71 ? 2.857 2.400 2.461 1.00 90.19 71 LEU A C 1
ATOM 579 O O . LEU A 1 71 ? 1.917 2.226 3.227 1.00 90.19 71 LEU A O 1
ATOM 583 N N . ASN A 1 72 ? 3.789 1.469 2.257 1.00 89.12 72 ASN A N 1
ATOM 584 C CA . ASN A 1 72 ? 3.757 0.181 2.936 1.00 89.12 72 ASN A CA 1
ATOM 585 C C . ASN A 1 72 ? 3.906 0.335 4.458 1.00 89.12 72 ASN A C 1
ATOM 587 O O . ASN A 1 72 ? 3.279 -0.396 5.217 1.00 89.12 72 ASN A O 1
ATOM 591 N N . VAL A 1 73 ? 4.705 1.301 4.923 1.00 87.62 73 VAL A N 1
ATOM 592 C CA . VAL A 1 73 ? 4.811 1.614 6.356 1.00 87.62 73 VAL A CA 1
ATOM 593 C C . VAL A 1 73 ? 3.478 2.150 6.881 1.00 87.62 73 VAL A C 1
ATOM 595 O O . VAL A 1 73 ? 2.960 1.608 7.852 1.00 87.62 73 VAL A O 1
ATOM 598 N N . MET A 1 74 ? 2.873 3.125 6.194 1.00 86.44 74 MET A N 1
ATOM 599 C CA . MET A 1 74 ? 1.574 3.693 6.594 1.00 86.44 74 MET A CA 1
ATOM 600 C C . MET A 1 74 ? 0.453 2.645 6.594 1.00 86.44 74 MET A C 1
ATOM 602 O O . MET A 1 74 ? -0.347 2.594 7.520 1.00 86.44 74 MET A O 1
ATOM 606 N N . LEU A 1 75 ? 0.398 1.775 5.584 1.00 87.12 75 LEU A N 1
ATOM 607 C CA . LEU A 1 75 ? -0.606 0.710 5.494 1.00 87.12 75 LEU A CA 1
ATOM 608 C C . LEU A 1 75 ? -0.446 -0.330 6.606 1.00 87.12 75 LEU A C 1
ATOM 610 O O . LEU A 1 75 ? -1.441 -0.795 7.154 1.00 87.12 75 LEU A O 1
ATOM 614 N N . ASN A 1 76 ? 0.792 -0.646 6.994 1.00 84.88 76 ASN A N 1
ATOM 615 C CA . ASN A 1 76 ? 1.052 -1.505 8.147 1.00 84.88 76 ASN A CA 1
ATOM 616 C C . ASN A 1 76 ? 0.636 -0.850 9.472 1.00 84.88 76 ASN A C 1
ATOM 618 O O . ASN A 1 76 ? 0.170 -1.556 10.361 1.00 84.88 76 ASN A O 1
ATOM 622 N N . GLU A 1 77 ? 0.789 0.469 9.619 1.00 84.12 77 GLU A N 1
ATOM 623 C CA . GLU A 1 77 ? 0.267 1.205 10.782 1.00 84.12 77 GLU A CA 1
ATOM 624 C C . GLU A 1 77 ? -1.265 1.164 10.827 1.00 84.12 77 GLU A C 1
ATOM 626 O O . GLU A 1 77 ? -1.835 0.934 11.887 1.00 84.12 77 GLU A O 1
ATOM 631 N N . LEU A 1 78 ? -1.929 1.323 9.677 1.00 81.56 78 LEU A N 1
ATOM 632 C CA . LEU A 1 78 ? -3.390 1.250 9.568 1.00 81.56 78 LEU A CA 1
ATOM 633 C C . LEU A 1 78 ? -3.935 -0.170 9.790 1.00 81.56 78 LEU A C 1
ATOM 635 O O . LEU A 1 78 ? -5.066 -0.321 10.233 1.00 81.56 78 LEU A O 1
ATOM 639 N N . GLY A 1 79 ? -3.164 -1.208 9.456 1.00 72.44 79 GLY A N 1
ATOM 640 C CA . GLY A 1 79 ? -3.583 -2.611 9.536 1.00 72.44 79 GLY A CA 1
ATOM 641 C C . GLY A 1 79 ? -3.241 -3.333 10.843 1.00 72.44 79 GLY A C 1
ATOM 642 O O . GLY A 1 79 ? -3.631 -4.491 11.000 1.00 72.44 79 GLY A O 1
ATOM 643 N N . ARG A 1 80 ? -2.499 -2.700 11.762 1.00 63.00 80 ARG A N 1
ATOM 644 C CA . ARG A 1 80 ? -2.170 -3.274 13.077 1.00 63.00 80 ARG A CA 1
ATOM 645 C C . ARG A 1 80 ? -3.259 -2.936 14.100 1.00 63.00 80 ARG A C 1
ATOM 647 O O . ARG A 1 80 ? -3.295 -1.823 14.615 1.00 63.00 80 ARG A O 1
ATOM 654 N N . GLU A 1 81 ? -4.092 -3.932 14.400 1.00 52.00 81 GLU A N 1
ATOM 655 C CA . GLU A 1 81 ? -4.804 -4.088 15.682 1.00 52.00 81 GLU A CA 1
ATOM 656 C C . GLU A 1 81 ? -3.981 -4.984 16.616 1.00 52.00 81 GLU A C 1
ATOM 658 O O . GLU A 1 81 ? -3.494 -6.038 16.134 1.00 52.00 81 GLU A O 1
#

Radius of gyration: 13.59 Å; chains: 1; bounding box: 31×17×38 Å

Foldseek 3Di:
DDDPLVVVLVVLVVVLVVLVVVCVVPVVVLVVCLVVLVVSLVVLVVLLVVCPDPVNPDPVSVVSNVSSVVSNVSSVVSNDD

Sequence (81 aa):
MKIDYVFLINKISDACEILKFAMEKDPLLLVNNKEAVLKLTDLNFWLINELSKPIYNNEHYKGIMSKCINLNVMLNELGRE